Protein AF-A0A1D7XUR6-F1 (afdb_monomer_lite)

Secondary structure (DSSP, 8-state):
-------HHHHHHHHHT--GGGEEE---TTS-SSS-EEEEEEEETTTTEEEEEEEE--TTS------EE---SS--S-S---

Sequence (82 aa):
MIDYDINANAIEDAILKLTPKNYYRGVDPSGGADFNVCAFRVFVGADRIEIYLKYGLEIRGLQVLVFSNHIPDYTMDQPFKN

Foldseek 3Di:
DPDDPFDPVQVVVFVVPDDPVQWDAAFDPVPPDPFGKTWGWFFTDPVRDTWIFIATADPPDGDGDGDTDDPPPDDPPDPDDD

pLDDT: mean 70.11, std 15.97, range [30.91, 90.25]

Structure (mmCIF, N/CA/C/O backbone):
data_AF-A0A1D7XUR6-F1
#
_entry.id   AF-A0A1D7XUR6-F1
#
loop_
_atom_site.group_PDB
_atom_site.id
_atom_site.type_symbol
_atom_site.label_atom_id
_atom_site.label_alt_id
_atom_site.label_comp_id
_atom_site.label_asym_id
_atom_site.label_entity_id
_atom_site.label_seq_id
_atom_site.pdbx_PDB_ins_code
_atom_site.Cartn_x
_atom_site.Cartn_y
_atom_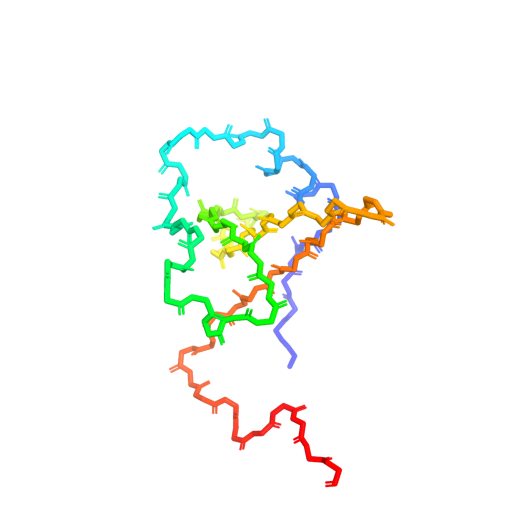site.Cartn_z
_atom_site.occupancy
_atom_site.B_iso_or_equiv
_atom_site.auth_seq_id
_atom_site.auth_comp_id
_atom_site.auth_asym_id
_atom_site.auth_atom_id
_atom_site.pdbx_PDB_model_num
ATOM 1 N N . MET A 1 1 ? -2.305 -17.418 15.652 1.00 46.38 1 MET A N 1
ATOM 2 C CA . MET A 1 1 ? -3.074 -16.886 14.512 1.00 46.38 1 MET A CA 1
ATOM 3 C C . MET A 1 1 ? -3.843 -15.706 15.056 1.00 46.38 1 MET A C 1
ATOM 5 O O . MET A 1 1 ? -4.588 -15.913 16.005 1.00 46.38 1 MET A O 1
ATOM 9 N N . ILE A 1 2 ? -3.545 -14.489 14.606 1.00 52.56 2 ILE A N 1
ATOM 10 C CA . ILE A 1 2 ? -4.317 -13.329 15.049 1.00 52.56 2 ILE A CA 1
ATOM 11 C C . ILE A 1 2 ? -5.516 -13.250 14.112 1.00 52.56 2 ILE A C 1
ATOM 13 O O . ILE A 1 2 ? -5.338 -13.090 12.906 1.00 52.56 2 ILE A O 1
ATOM 17 N N . ASP A 1 3 ? -6.695 -13.513 14.664 1.00 58.03 3 ASP A N 1
ATOM 18 C CA . ASP A 1 3 ? -7.956 -13.550 13.934 1.00 58.03 3 ASP A CA 1
ATOM 19 C C . ASP A 1 3 ? -8.494 -12.120 13.902 1.00 58.03 3 ASP A C 1
ATOM 21 O O . ASP A 1 3 ? -9.021 -11.613 14.891 1.00 58.03 3 ASP A O 1
ATOM 25 N N . TYR A 1 4 ? -8.217 -11.426 12.807 1.00 66.19 4 TYR A N 1
ATOM 26 C CA . TYR A 1 4 ? -8.667 -10.062 12.586 1.00 66.19 4 TYR A CA 1
ATOM 27 C C . TYR A 1 4 ? -9.881 -10.083 11.663 1.00 66.19 4 TYR A C 1
ATOM 29 O O . TYR A 1 4 ? -9.852 -10.772 10.641 1.00 66.19 4 TYR A O 1
ATOM 37 N N . ASP A 1 5 ? -10.917 -9.301 11.975 1.00 72.44 5 ASP A N 1
ATOM 38 C CA . ASP A 1 5 ? -12.116 -9.199 11.134 1.00 72.44 5 ASP A CA 1
ATOM 39 C C . ASP A 1 5 ? -11.855 -8.279 9.925 1.00 72.44 5 ASP A C 1
ATOM 41 O O . ASP A 1 5 ? -12.305 -7.132 9.838 1.00 72.44 5 ASP A O 1
ATOM 45 N N . ILE A 1 6 ? -11.029 -8.771 8.998 1.00 74.06 6 ILE A N 1
ATOM 46 C CA . ILE A 1 6 ? -10.704 -8.121 7.728 1.00 74.06 6 ILE A CA 1
ATOM 47 C C . ILE A 1 6 ? -11.121 -9.041 6.590 1.00 74.06 6 ILE A C 1
ATOM 49 O O . ILE A 1 6 ? -10.732 -10.203 6.517 1.00 74.06 6 ILE A O 1
ATOM 53 N N . ASN A 1 7 ? -11.855 -8.477 5.638 1.00 79.50 7 ASN A N 1
ATOM 54 C CA . ASN A 1 7 ? -12.222 -9.138 4.393 1.00 79.50 7 ASN A CA 1
ATOM 55 C C . ASN A 1 7 ? -11.725 -8.338 3.178 1.00 79.50 7 ASN A C 1
ATOM 57 O O . ASN A 1 7 ? -11.219 -7.221 3.309 1.00 79.50 7 ASN A O 1
ATOM 61 N N . ALA A 1 8 ? -11.887 -8.914 1.985 1.00 81.19 8 ALA A N 1
ATOM 62 C CA . ALA A 1 8 ? -11.461 -8.294 0.731 1.00 81.19 8 ALA A CA 1
ATOM 63 C C . ALA A 1 8 ? -12.078 -6.900 0.516 1.00 81.19 8 ALA A C 1
ATOM 65 O O . ALA A 1 8 ? -11.358 -5.970 0.157 1.00 81.19 8 ALA A O 1
ATOM 66 N N . ASN A 1 9 ? -13.364 -6.721 0.841 1.00 85.25 9 ASN A N 1
ATOM 67 C CA . ASN A 1 9 ? -14.051 -5.437 0.678 1.00 85.25 9 ASN A CA 1
ATOM 68 C C . ASN A 1 9 ? -13.385 -4.331 1.506 1.00 85.25 9 ASN A C 1
ATOM 70 O O . ASN A 1 9 ? -13.247 -3.211 1.032 1.00 85.25 9 ASN A O 1
ATOM 74 N N . ALA A 1 10 ? -12.927 -4.6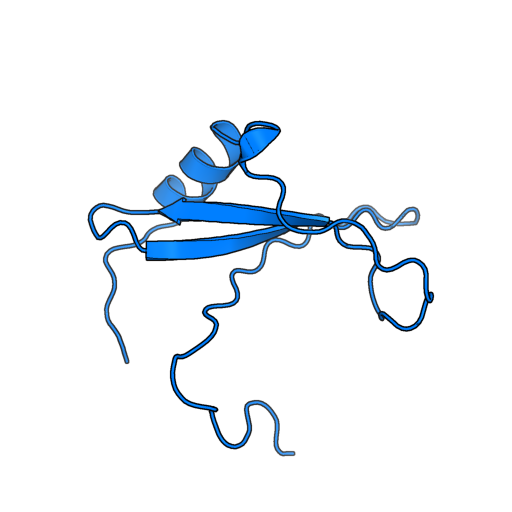34 2.726 1.00 83.62 10 ALA A N 1
ATOM 75 C CA . ALA A 1 10 ? -12.229 -3.658 3.564 1.00 83.62 10 ALA A CA 1
ATOM 76 C C . ALA A 1 10 ? -10.895 -3.197 2.947 1.00 83.62 10 ALA A C 1
ATOM 78 O O . ALA A 1 10 ? -10.509 -2.036 3.104 1.00 83.62 10 ALA A O 1
ATOM 79 N N . ILE A 1 11 ? -10.199 -4.092 2.238 1.00 82.50 11 ILE A N 1
ATOM 80 C CA . ILE A 1 11 ? -8.961 -3.771 1.519 1.00 82.50 11 ILE A CA 1
ATOM 81 C C . ILE A 1 11 ? -9.267 -2.932 0.277 1.00 82.50 11 ILE A C 1
ATOM 83 O O . ILE A 1 11 ? -8.642 -1.892 0.082 1.00 82.50 11 ILE A O 1
ATOM 87 N N . GLU A 1 12 ? -10.248 -3.340 -0.530 1.00 84.81 12 GLU A N 1
ATOM 88 C CA . GLU A 1 12 ? -10.693 -2.597 -1.716 1.00 84.81 12 GLU A CA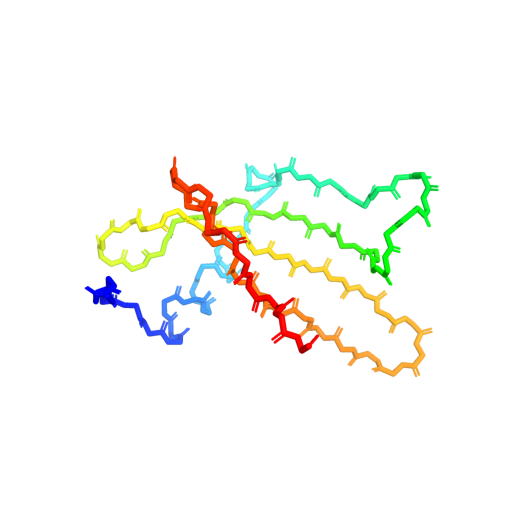 1
ATOM 89 C C . GLU A 1 12 ? -11.132 -1.173 -1.355 1.00 84.81 12 GLU A C 1
ATOM 91 O O . GLU A 1 12 ? -10.684 -0.201 -1.967 1.00 84.81 12 GLU A O 1
ATOM 96 N N . ASP A 1 13 ? -11.913 -1.023 -0.286 1.00 87.25 13 ASP A N 1
ATOM 97 C CA . ASP A 1 13 ? -12.324 0.276 0.239 1.00 87.25 13 ASP A CA 1
ATOM 98 C C . ASP A 1 13 ? -11.130 1.155 0.630 1.00 87.25 13 ASP A C 1
ATOM 100 O O . ASP A 1 13 ? -11.142 2.367 0.399 1.00 87.25 13 ASP A O 1
ATOM 104 N N . ALA A 1 14 ? -10.099 0.569 1.242 1.00 86.50 14 ALA A N 1
ATOM 105 C CA . ALA A 1 14 ? -8.902 1.301 1.641 1.00 86.50 14 ALA A CA 1
ATOM 106 C C . ALA A 1 14 ? -8.079 1.754 0.432 1.00 86.50 14 ALA A C 1
ATOM 108 O O . ALA A 1 14 ? -7.555 2.868 0.446 1.00 86.50 14 ALA A O 1
ATOM 109 N N . ILE A 1 15 ? -8.017 0.931 -0.621 1.00 85.69 15 ILE A N 1
ATOM 110 C CA . ILE A 1 15 ? -7.401 1.274 -1.909 1.00 85.69 15 ILE A CA 1
ATOM 111 C C . ILE A 1 15 ? -8.130 2.468 -2.537 1.00 85.69 15 ILE A C 1
ATOM 113 O O . ILE A 1 15 ? -7.491 3.456 -2.899 1.00 85.69 15 ILE A O 1
ATOM 117 N N . LEU A 1 16 ? -9.463 2.413 -2.614 1.00 88.62 16 LEU A N 1
ATOM 118 C CA . LEU A 1 16 ? -10.286 3.467 -3.219 1.00 88.62 16 LEU A CA 1
ATOM 119 C C . LEU A 1 16 ? -10.204 4.804 -2.468 1.00 88.62 16 LEU A C 1
ATOM 121 O O . LEU A 1 16 ? -10.356 5.864 -3.071 1.00 88.62 16 LEU A O 1
ATOM 125 N N . LYS A 1 17 ? -9.956 4.765 -1.155 1.00 90.25 17 LYS A N 1
ATOM 126 C CA . LYS A 1 17 ? -9.853 5.950 -0.287 1.00 90.25 17 LYS A CA 1
ATOM 127 C C . LYS A 1 17 ? -8.429 6.505 -0.174 1.00 90.25 17 LYS A C 1
ATOM 129 O O . LYS A 1 17 ? -8.213 7.438 0.602 1.00 90.25 17 LYS A O 1
ATOM 134 N N . LEU A 1 18 ? -7.455 5.957 -0.905 1.00 87.38 18 LEU A N 1
ATOM 135 C CA . LEU A 1 18 ? -6.081 6.445 -0.857 1.00 87.38 18 LEU A CA 1
ATOM 136 C C . LEU A 1 18 ? -5.984 7.915 -1.261 1.00 87.38 18 LEU A C 1
ATOM 138 O O . LEU A 1 18 ? -6.538 8.369 -2.259 1.00 87.38 18 LEU A O 1
ATOM 142 N N . THR A 1 19 ? -5.197 8.653 -0.488 1.00 87.94 19 THR A N 1
ATOM 143 C CA . THR A 1 19 ? -4.846 10.042 -0.771 1.00 87.94 19 THR A CA 1
ATOM 144 C C . THR A 1 19 ? -3.327 10.209 -0.751 1.00 87.94 19 THR A C 1
ATOM 146 O O . THR A 1 19 ? -2.622 9.374 -0.176 1.00 87.94 19 THR A O 1
ATOM 149 N N . PRO A 1 20 ? -2.785 11.322 -1.277 1.00 87.81 20 PRO A N 1
ATOM 150 C CA . PRO A 1 20 ? -1.355 11.610 -1.169 1.00 87.81 20 PRO A CA 1
ATOM 151 C C . PRO A 1 20 ? -0.823 11.614 0.273 1.00 87.81 20 PRO A C 1
ATOM 153 O O . PRO A 1 20 ? 0.351 11.342 0.487 1.00 87.81 20 PRO A O 1
ATOM 156 N N . LYS A 1 21 ? -1.673 11.859 1.283 1.00 88.81 21 LYS A N 1
ATOM 157 C CA . LYS A 1 21 ? -1.278 11.808 2.704 1.00 88.81 21 LYS A CA 1
ATOM 158 C C . LYS A 1 21 ? -0.940 10.399 3.190 1.00 88.81 21 LYS A C 1
ATOM 160 O O . LYS A 1 21 ? -0.268 10.255 4.203 1.00 88.81 21 LYS A O 1
ATOM 165 N N . ASN A 1 22 ? -1.424 9.371 2.496 1.00 88.56 22 ASN A N 1
ATOM 166 C CA . ASN A 1 22 ? -1.118 7.980 2.808 1.00 88.56 22 ASN A CA 1
ATOM 167 C C . ASN A 1 22 ? 0.254 7.561 2.278 1.00 88.56 22 ASN A C 1
ATOM 169 O O . ASN A 1 22 ? 0.723 6.486 2.635 1.00 88.56 22 ASN A O 1
ATOM 173 N N . TYR A 1 23 ? 0.892 8.370 1.428 1.00 85.62 23 TYR A N 1
ATOM 174 C CA . TYR A 1 23 ? 2.202 8.058 0.876 1.00 85.62 23 TYR A CA 1
ATOM 175 C C . TYR A 1 23 ? 3.236 7.902 1.994 1.00 85.62 23 TYR A C 1
ATOM 177 O O . TYR A 1 23 ? 3.464 8.819 2.781 1.00 85.62 23 TYR A O 1
ATOM 185 N N . TYR A 1 24 ? 3.855 6.726 2.053 1.00 86.19 24 TYR A N 1
ATOM 186 C CA . TYR A 1 24 ? 4.858 6.395 3.058 1.00 86.19 24 TYR A CA 1
ATOM 187 C C . TYR A 1 24 ? 6.259 6.345 2.452 1.00 86.19 24 TYR A C 1
ATOM 189 O O . TYR A 1 24 ? 7.185 6.966 2.971 1.00 86.19 24 TYR A O 1
ATOM 197 N N . ARG A 1 25 ? 6.421 5.619 1.340 1.00 83.62 25 ARG A N 1
ATOM 198 C CA . ARG A 1 25 ? 7.723 5.432 0.691 1.00 83.62 25 ARG A CA 1
ATOM 199 C C . ARG A 1 25 ? 7.582 5.342 -0.820 1.00 83.62 25 ARG A C 1
ATOM 201 O O . ARG A 1 25 ? 6.671 4.685 -1.317 1.00 83.62 25 ARG A O 1
ATOM 208 N N . GLY A 1 26 ? 8.517 5.959 -1.531 1.00 80.88 26 GLY A N 1
ATOM 209 C CA . GLY A 1 26 ? 8.648 5.824 -2.979 1.00 80.88 26 GLY A CA 1
ATOM 210 C C . GLY A 1 26 ? 9.432 4.587 -3.390 1.00 80.88 26 GLY A C 1
ATOM 211 O O . GLY A 1 26 ? 9.851 3.781 -2.552 1.00 80.88 26 GLY A O 1
ATOM 212 N N . VAL A 1 27 ? 9.654 4.486 -4.698 1.00 80.88 27 VAL A N 1
ATOM 213 C CA . VAL A 1 27 ? 10.570 3.510 -5.291 1.00 80.88 27 VAL A CA 1
ATOM 214 C C . VAL A 1 27 ? 11.981 3.751 -4.759 1.00 80.88 27 VAL A C 1
ATOM 216 O O . VAL A 1 27 ? 12.430 4.894 -4.671 1.00 80.88 27 VAL A O 1
ATOM 219 N N . ASP A 1 28 ? 12.664 2.671 -4.386 1.00 75.00 28 ASP A N 1
ATOM 220 C CA . ASP A 1 28 ? 14.052 2.726 -3.938 1.00 75.00 28 ASP A CA 1
ATOM 221 C C . ASP A 1 28 ? 14.966 3.127 -5.112 1.00 75.00 28 ASP A C 1
ATOM 223 O O . ASP A 1 28 ? 15.041 2.393 -6.100 1.00 75.00 28 ASP A O 1
ATOM 227 N N . PRO A 1 29 ? 15.669 4.272 -5.034 1.00 73.56 29 PRO A N 1
ATOM 228 C CA . PRO A 1 29 ? 16.511 4.745 -6.127 1.00 73.56 29 PRO A CA 1
ATOM 229 C C . PRO A 1 29 ? 17.816 3.952 -6.275 1.00 73.56 29 PRO A C 1
ATOM 231 O O . PRO A 1 29 ? 18.513 4.131 -7.270 1.00 73.56 29 PRO A O 1
ATOM 234 N N . SER A 1 30 ? 18.176 3.099 -5.309 1.00 80.19 30 SER A N 1
ATOM 235 C CA . SER A 1 30 ? 19.412 2.310 -5.356 1.00 80.19 30 SER A CA 1
ATOM 236 C C . SER A 1 30 ? 19.367 1.164 -6.373 1.00 80.19 30 SER A C 1
ATOM 238 O O . SER A 1 30 ? 20.411 0.605 -6.701 1.00 80.19 30 SER A O 1
ATOM 240 N N . GLY A 1 31 ? 18.175 0.800 -6.866 1.00 68.25 31 GLY A N 1
ATOM 241 C CA . GLY A 1 31 ? 17.987 -0.313 -7.803 1.00 68.25 31 GLY A CA 1
ATOM 242 C C . GLY A 1 31 ? 18.261 -1.696 -7.201 1.00 68.25 31 GLY A C 1
ATOM 243 O O . GLY A 1 31 ? 18.276 -2.678 -7.933 1.00 68.25 31 GLY A O 1
ATOM 244 N N . GLY A 1 32 ? 18.473 -1.787 -5.883 1.00 71.06 32 GLY A N 1
ATOM 245 C CA . GLY A 1 32 ? 18.727 -3.046 -5.178 1.00 71.06 32 GLY A CA 1
ATOM 246 C C . GLY A 1 32 ? 17.471 -3.854 -4.843 1.00 71.06 32 GLY A C 1
ATOM 247 O O . GLY A 1 32 ? 17.577 -4.886 -4.187 1.00 71.06 32 GLY A O 1
ATOM 248 N N . ALA A 1 33 ? 16.288 -3.382 -5.237 1.00 71.19 33 ALA A N 1
ATOM 249 C CA . ALA A 1 33 ? 15.027 -4.069 -4.997 1.00 71.19 33 ALA A CA 1
ATOM 250 C C . ALA A 1 33 ? 14.628 -4.916 -6.210 1.00 71.19 33 ALA A C 1
ATOM 252 O O . ALA A 1 33 ? 14.682 -4.438 -7.341 1.00 71.19 33 ALA A O 1
ATOM 253 N N . ASP A 1 34 ? 14.114 -6.120 -5.953 1.00 68.56 34 ASP A N 1
ATOM 254 C CA . ASP A 1 34 ? 13.554 -6.992 -6.995 1.00 68.56 34 ASP A CA 1
ATOM 255 C C . ASP A 1 34 ? 12.361 -6.339 -7.724 1.00 68.56 34 ASP A C 1
ATOM 257 O O . ASP A 1 34 ? 12.069 -6.669 -8.871 1.00 68.56 34 ASP A O 1
ATOM 261 N N . PHE A 1 35 ? 11.683 -5.379 -7.072 1.00 70.81 35 PHE A N 1
ATOM 262 C CA . PHE A 1 35 ? 10.530 -4.662 -7.617 1.00 70.81 35 PHE A CA 1
ATOM 263 C C . PHE A 1 35 ? 10.564 -3.161 -7.309 1.00 70.81 35 PHE A C 1
ATOM 265 O O . PHE A 1 35 ? 10.809 -2.735 -6.176 1.00 70.81 35 PHE A O 1
ATOM 272 N N . ASN A 1 36 ? 10.178 -2.357 -8.301 1.00 75.25 36 ASN A N 1
ATOM 273 C CA . ASN A 1 36 ? 9.953 -0.922 -8.141 1.00 75.25 36 ASN A CA 1
ATOM 274 C C . ASN A 1 36 ? 8.559 -0.665 -7.562 1.00 75.25 36 ASN A C 1
ATOM 276 O O . ASN A 1 36 ? 7.589 -0.546 -8.310 1.00 75.25 36 ASN A O 1
ATOM 280 N N . VAL A 1 37 ? 8.462 -0.588 -6.231 1.00 77.88 37 VAL A N 1
ATOM 281 C CA . VAL A 1 37 ? 7.188 -0.379 -5.526 1.00 77.88 37 VAL A CA 1
ATOM 282 C C . VAL A 1 37 ? 7.147 0.924 -4.729 1.00 77.88 37 VAL A C 1
ATOM 284 O O . VAL A 1 37 ? 8.096 1.268 -4.024 1.00 77.88 37 VAL A O 1
ATOM 287 N N . CYS A 1 38 ? 6.005 1.604 -4.776 1.00 81.06 38 CYS A N 1
ATOM 288 C CA . CYS A 1 38 ? 5.614 2.636 -3.816 1.00 81.06 38 CYS A CA 1
ATOM 289 C C . CYS A 1 38 ? 4.802 1.998 -2.684 1.00 81.06 38 CYS A C 1
ATOM 291 O O . CYS A 1 38 ? 4.093 1.026 -2.922 1.00 81.06 38 CYS A O 1
ATOM 293 N N . ALA A 1 39 ? 4.861 2.547 -1.473 1.00 84.19 39 ALA A N 1
ATOM 294 C CA . ALA A 1 39 ? 4.109 2.068 -0.317 1.00 84.19 39 ALA A CA 1
ATOM 295 C C . ALA A 1 39 ? 3.225 3.170 0.277 1.00 84.19 39 ALA A C 1
ATOM 297 O O . ALA A 1 39 ? 3.660 4.314 0.438 1.00 84.19 39 ALA A O 1
ATOM 298 N N . PHE A 1 40 ? 2.008 2.792 0.658 1.00 86.69 40 PHE A N 1
ATOM 299 C CA . PHE A 1 40 ? 1.018 3.654 1.284 1.00 86.69 40 PHE A CA 1
ATOM 300 C C . PHE A 1 40 ? 0.573 3.061 2.616 1.00 86.69 40 PHE A C 1
ATOM 302 O O . PHE A 1 40 ? 0.226 1.884 2.691 1.00 86.69 40 PHE A O 1
ATOM 309 N N . ARG A 1 41 ? 0.566 3.884 3.661 1.00 87.69 41 ARG A N 1
ATOM 310 C CA . ARG A 1 41 ? 0.107 3.515 4.999 1.00 87.69 41 ARG A CA 1
ATOM 311 C C . ARG A 1 41 ? -1.397 3.751 5.115 1.00 87.69 41 ARG A C 1
ATOM 313 O O . ARG A 1 41 ? -1.869 4.876 4.909 1.00 87.69 41 ARG A O 1
ATOM 320 N N . VAL A 1 42 ? -2.142 2.710 5.477 1.00 87.50 42 VAL A N 1
ATOM 321 C CA . VAL A 1 42 ? -3.598 2.772 5.678 1.00 87.50 42 VAL A CA 1
ATOM 322 C C . VAL A 1 42 ? -4.028 1.962 6.897 1.00 87.50 42 VAL A C 1
ATOM 324 O O . VAL A 1 42 ? -3.279 1.130 7.401 1.00 87.50 42 VAL A O 1
ATOM 327 N N . PHE A 1 43 ? -5.254 2.219 7.352 1.00 86.62 43 PHE A N 1
ATOM 328 C CA . PHE A 1 43 ? -5.913 1.452 8.402 1.00 86.62 43 PHE A CA 1
ATOM 329 C C . PHE A 1 43 ? -7.148 0.767 7.826 1.00 86.62 43 PHE A C 1
ATOM 331 O O . PHE A 1 43 ? -7.934 1.427 7.142 1.00 86.62 43 PHE A O 1
ATOM 338 N N . VAL A 1 44 ? -7.314 -0.526 8.095 1.00 84.62 44 VAL A N 1
ATOM 339 C CA . VAL A 1 44 ? -8.379 -1.351 7.504 1.00 84.62 44 VAL A CA 1
ATOM 340 C C . VAL A 1 44 ? -9.217 -2.063 8.560 1.00 84.62 44 VAL A C 1
ATOM 342 O O . VAL A 1 44 ? -8.743 -2.336 9.663 1.00 84.62 44 VAL A O 1
ATOM 345 N N . GLY A 1 45 ? -10.463 -2.372 8.197 1.00 78.62 45 GLY A N 1
ATOM 346 C CA . GLY A 1 45 ? -11.406 -3.087 9.059 1.00 78.62 45 GLY A CA 1
ATOM 347 C C . GLY A 1 45 ? -11.908 -2.272 10.256 1.00 78.62 45 GLY A C 1
ATOM 348 O O . GLY A 1 45 ? -11.506 -1.124 10.476 1.00 78.62 45 GLY A O 1
ATOM 349 N N . ALA A 1 46 ? -12.809 -2.878 11.032 1.00 80.00 46 ALA A N 1
ATOM 350 C CA . ALA A 1 46 ? -13.344 -2.283 12.260 1.00 80.00 46 ALA A CA 1
ATOM 351 C C . ALA A 1 46 ? -12.253 -2.109 13.331 1.00 80.00 46 ALA A C 1
ATOM 353 O O . ALA A 1 46 ? -12.226 -1.098 14.034 1.00 80.00 46 ALA A O 1
ATOM 354 N N . ASP A 1 47 ? -11.300 -3.040 13.364 1.00 79.75 47 ASP A N 1
ATOM 355 C CA . ASP A 1 47 ? -10.179 -3.055 14.307 1.00 79.75 47 ASP A CA 1
ATOM 356 C C . ASP A 1 47 ? -9.084 -2.030 13.975 1.00 79.75 47 ASP A C 1
ATOM 358 O O . ASP A 1 47 ? -8.108 -1.900 14.712 1.00 79.75 47 ASP A O 1
ATOM 362 N N . ARG A 1 48 ? -9.241 -1.269 12.877 1.00 82.25 48 ARG A N 1
ATOM 363 C CA . ARG A 1 48 ? -8.297 -0.238 12.41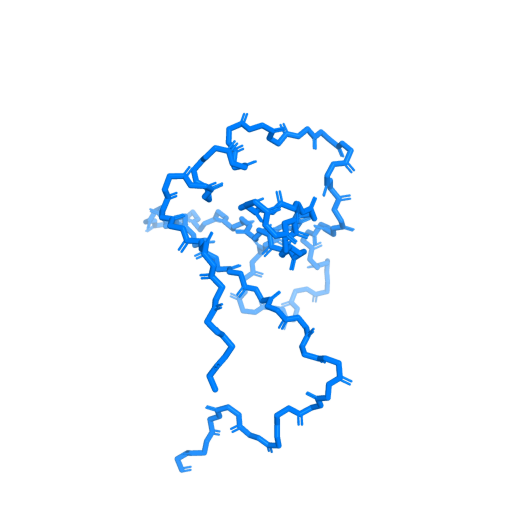5 1.00 82.25 48 ARG A CA 1
ATOM 364 C C . ARG A 1 48 ? -6.864 -0.759 12.357 1.00 82.25 48 ARG A C 1
ATOM 366 O O . ARG A 1 48 ? -5.949 -0.167 12.926 1.00 82.25 48 ARG A O 1
ATOM 373 N N . ILE A 1 49 ? -6.673 -1.852 11.641 1.00 81.31 49 ILE A N 1
ATOM 374 C CA . ILE A 1 49 ? -5.373 -2.510 11.543 1.00 81.31 49 ILE A CA 1
ATOM 375 C C . ILE A 1 49 ? -4.487 -1.732 10.599 1.00 81.31 49 ILE A C 1
ATOM 377 O O . ILE A 1 49 ? -4.887 -1.428 9.475 1.00 81.31 49 ILE A O 1
ATOM 381 N N . GLU A 1 50 ? -3.284 -1.413 11.057 1.00 81.50 50 GLU A N 1
ATOM 382 C CA . GLU A 1 50 ? -2.298 -0.738 10.232 1.00 81.50 50 GLU A CA 1
ATOM 383 C C . GLU A 1 50 ? -1.696 -1.705 9.213 1.00 81.50 50 GLU A C 1
ATOM 385 O O . GLU A 1 50 ? -1.126 -2.736 9.570 1.00 81.50 50 GLU A O 1
ATOM 390 N N . ILE A 1 51 ? -1.781 -1.342 7.934 1.00 79.25 51 ILE A N 1
ATOM 391 C CA . ILE A 1 51 ? -1.143 -2.080 6.848 1.00 79.25 51 ILE A CA 1
ATOM 392 C C . ILE A 1 51 ? -0.413 -1.131 5.896 1.00 79.25 51 ILE A C 1
ATOM 394 O O . ILE A 1 51 ? -0.739 0.054 5.770 1.00 79.25 51 ILE A O 1
ATOM 398 N N . TYR A 1 52 ? 0.547 -1.694 5.164 1.00 82.56 52 TYR A N 1
ATOM 399 C CA . TYR A 1 52 ? 1.210 -1.025 4.050 1.00 82.56 52 TYR A CA 1
ATOM 400 C C . TYR A 1 52 ? 0.752 -1.639 2.731 1.00 82.56 52 TYR A C 1
ATOM 402 O O . TYR A 1 52 ? 1.078 -2.789 2.446 1.00 82.56 52 TYR A O 1
ATOM 410 N N . LEU A 1 53 ? 0.035 -0.859 1.923 1.00 82.00 53 LEU A N 1
ATOM 411 C CA . LEU A 1 53 ? -0.316 -1.214 0.551 1.00 82.00 53 LEU A CA 1
ATOM 412 C C . LEU A 1 53 ? 0.846 -0.837 -0.362 1.00 82.00 53 LEU A C 1
ATOM 414 O O . LEU A 1 53 ? 1.206 0.340 -0.445 1.00 82.00 53 LEU A O 1
ATOM 418 N N . LYS A 1 54 ? 1.445 -1.819 -1.035 1.00 79.69 54 LYS A N 1
ATOM 419 C CA . LYS A 1 54 ? 2.519 -1.573 -2.003 1.00 79.69 54 LYS A CA 1
ATOM 420 C C . LYS A 1 54 ? 1.976 -1.658 -3.429 1.00 79.69 54 LYS A C 1
ATOM 422 O O . LYS A 1 54 ? 1.155 -2.518 -3.704 1.00 79.69 54 LYS A O 1
ATOM 427 N N . TYR A 1 55 ? 2.429 -0.768 -4.309 1.00 75.56 55 TYR A N 1
ATOM 428 C CA . TYR A 1 55 ? 2.080 -0.744 -5.731 1.00 75.56 55 TYR A CA 1
ATOM 429 C C . TYR A 1 55 ? 3.351 -0.710 -6.562 1.00 75.56 55 TYR A C 1
ATOM 431 O O . TYR A 1 55 ? 4.140 0.225 -6.430 1.00 75.56 55 TYR A O 1
ATOM 439 N N . GLY A 1 56 ? 3.529 -1.707 -7.423 1.00 68.69 56 GLY A N 1
ATOM 440 C CA . GLY A 1 56 ? 4.562 -1.720 -8.455 1.00 68.69 56 GLY A CA 1
ATOM 441 C C . GLY A 1 56 ? 3.935 -1.777 -9.838 1.00 68.69 56 GLY A C 1
ATOM 442 O O . GLY A 1 56 ? 2.867 -2.361 -10.009 1.00 68.69 56 GLY A O 1
ATOM 443 N N . LEU A 1 57 ? 4.595 -1.155 -10.812 1.00 62.00 57 LEU A N 1
ATOM 444 C CA . LEU A 1 57 ? 4.213 -1.220 -12.219 1.00 62.00 57 LEU A CA 1
ATOM 445 C C . LEU A 1 57 ? 5.320 -1.940 -12.985 1.00 62.00 57 LEU A C 1
ATOM 447 O O . LEU A 1 57 ? 6.396 -1.378 -13.186 1.00 62.00 57 LEU A O 1
ATOM 451 N N . GLU A 1 58 ? 5.065 -3.168 -13.429 1.00 59.44 58 GLU A N 1
ATOM 452 C CA . GLU A 1 58 ? 5.999 -3.883 -14.298 1.00 59.44 58 GLU A CA 1
ATOM 453 C C . GLU A 1 58 ? 5.600 -3.696 -15.771 1.00 59.44 58 GLU A C 1
ATOM 455 O O . GLU A 1 58 ? 4.574 -4.195 -16.245 1.00 59.44 58 GLU A O 1
ATOM 460 N N . ILE A 1 59 ? 6.401 -2.933 -16.521 1.00 52.50 59 ILE A N 1
ATOM 461 C CA . ILE A 1 59 ? 6.145 -2.664 -17.941 1.00 52.50 59 ILE A CA 1
ATOM 462 C C . ILE A 1 59 ? 6.750 -3.799 -18.774 1.00 52.50 59 ILE A C 1
ATOM 464 O O . ILE A 1 59 ? 7.873 -3.678 -19.256 1.00 52.50 59 ILE A O 1
ATOM 468 N N . ARG A 1 60 ? 6.002 -4.908 -18.888 1.00 54.41 60 ARG A N 1
ATOM 469 C CA . ARG A 1 60 ? 6.109 -6.000 -19.897 1.00 54.41 60 ARG A CA 1
ATOM 470 C C . ARG A 1 60 ? 5.048 -7.112 -19.710 1.00 54.41 60 ARG A C 1
ATOM 472 O O . ARG A 1 60 ? 5.211 -8.207 -20.233 1.00 54.41 60 ARG A O 1
ATOM 479 N N . GLY A 1 61 ? 3.952 -6.831 -18.996 1.00 48.62 61 GLY A N 1
ATOM 480 C CA . GLY A 1 61 ? 2.897 -7.809 -18.683 1.00 48.62 61 GLY A CA 1
ATOM 481 C C . GLY A 1 61 ? 2.156 -7.463 -17.389 1.00 48.62 61 GLY A C 1
ATOM 482 O O . GLY A 1 61 ? 2.102 -8.284 -16.487 1.00 48.62 61 GLY A O 1
ATOM 483 N N . LEU A 1 62 ? 1.660 -6.222 -17.309 1.00 46.12 62 LEU A N 1
ATOM 484 C CA . LEU A 1 62 ? 1.085 -5.520 -16.150 1.00 46.12 62 LEU A CA 1
ATOM 485 C C . LEU A 1 62 ? 0.534 -6.425 -15.020 1.00 46.12 62 LEU A C 1
ATOM 487 O O . LEU A 1 62 ? -0.565 -6.965 -15.128 1.00 46.12 62 LEU A O 1
ATOM 491 N N . GLN A 1 63 ? 1.260 -6.520 -13.905 1.00 52.59 63 GLN A N 1
ATOM 492 C CA . GLN A 1 63 ? 0.764 -7.100 -12.653 1.00 52.59 63 GLN A CA 1
ATOM 493 C C . GLN A 1 63 ? 0.689 -6.013 -11.579 1.00 52.59 63 GLN A C 1
ATOM 495 O O . GLN A 1 63 ? 1.674 -5.330 -11.309 1.00 52.59 63 GLN A O 1
ATOM 500 N N . VAL A 1 64 ? -0.487 -5.848 -10.965 1.00 53.25 64 VAL A N 1
ATOM 501 C CA . VAL A 1 64 ? -0.659 -5.034 -9.754 1.00 53.25 64 VAL A CA 1
ATOM 502 C C . VAL A 1 64 ? -0.503 -5.970 -8.561 1.00 53.25 64 VAL A C 1
ATOM 504 O O . VAL A 1 64 ? -1.387 -6.771 -8.269 1.00 53.25 64 VAL A O 1
ATOM 507 N N . LEU A 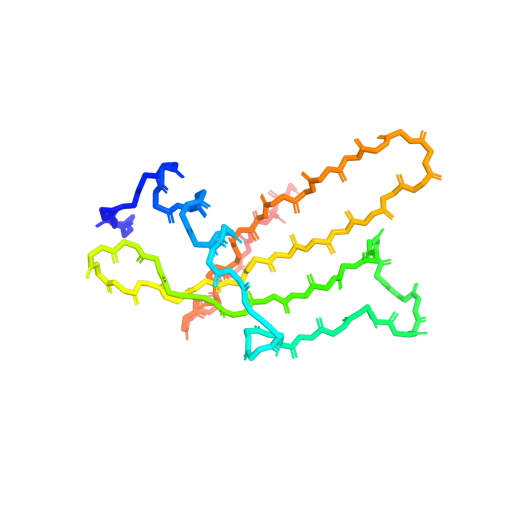1 65 ? 0.646 -5.897 -7.894 1.00 57.53 65 LEU A N 1
ATOM 508 C CA . LEU A 1 65 ? 0.938 -6.703 -6.711 1.00 57.53 65 LEU A CA 1
ATOM 509 C C . LEU A 1 65 ? 0.457 -5.961 -5.462 1.00 57.53 65 LEU A C 1
ATOM 511 O O . LEU A 1 65 ? 1.107 -5.011 -5.042 1.00 57.53 65 LEU A O 1
ATOM 515 N N . VAL A 1 66 ? -0.654 -6.401 -4.865 1.00 58.50 66 VAL A N 1
ATOM 516 C CA . VAL A 1 66 ? -1.128 -5.907 -3.562 1.00 58.50 66 VAL A CA 1
ATOM 517 C C . VAL A 1 66 ? -0.735 -6.914 -2.491 1.00 58.50 66 VAL A C 1
ATOM 519 O O . VAL A 1 66 ? -1.212 -8.045 -2.486 1.00 58.50 66 VAL A O 1
ATOM 522 N N . PHE A 1 67 ? 0.126 -6.509 -1.565 1.00 64.75 67 PHE A N 1
ATOM 523 C CA . PHE A 1 67 ? 0.467 -7.314 -0.397 1.00 64.75 67 PHE A CA 1
ATOM 524 C C . PHE A 1 67 ? 0.532 -6.423 0.837 1.00 64.75 67 PHE A C 1
ATOM 526 O O . PHE A 1 67 ? 1.159 -5.363 0.809 1.00 64.75 67 PHE A O 1
ATOM 533 N N . SER A 1 68 ? -0.124 -6.846 1.920 1.00 55.62 68 SER A N 1
ATOM 534 C CA . SER A 1 68 ? 0.007 -6.208 3.226 1.00 55.62 68 SER A CA 1
ATOM 535 C C . SER A 1 68 ? 1.157 -6.863 3.981 1.00 55.62 68 SER A C 1
ATOM 537 O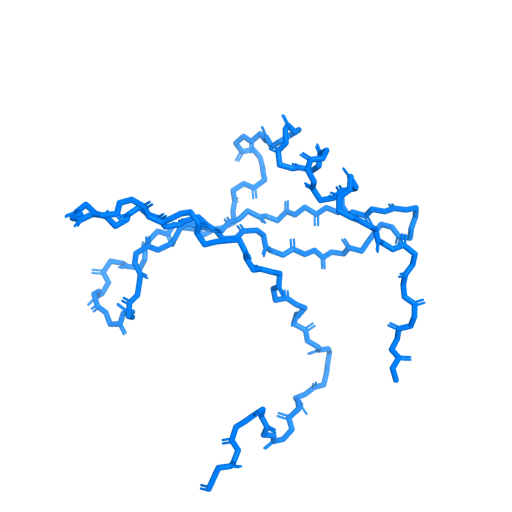 O . SER A 1 68 ? 1.071 -8.035 4.346 1.00 55.62 68 SER A O 1
ATOM 539 N N . ASN A 1 69 ? 2.211 -6.106 4.274 1.00 56.03 69 ASN A N 1
ATOM 540 C CA . ASN A 1 69 ? 3.121 -6.510 5.340 1.00 56.03 69 ASN A CA 1
ATOM 541 C C . ASN A 1 69 ? 2.577 -5.936 6.647 1.00 56.03 69 ASN A C 1
ATOM 543 O O . ASN A 1 69 ? 2.574 -4.717 6.820 1.00 56.03 69 ASN A O 1
ATOM 547 N N . HIS A 1 70 ? 2.165 -6.804 7.567 1.00 50.94 70 HIS A N 1
ATOM 548 C CA . HIS A 1 70 ? 2.266 -6.466 8.980 1.00 50.94 70 HIS A CA 1
ATOM 549 C C . HIS A 1 70 ? 3.770 -6.411 9.270 1.00 50.94 70 HIS A C 1
ATOM 551 O O . HIS A 1 70 ? 4.488 -7.348 8.920 1.00 50.94 70 HIS A O 1
ATOM 557 N N . ILE A 1 71 ? 4.281 -5.320 9.837 1.00 48.97 71 ILE A N 1
ATOM 558 C CA . ILE A 1 71 ? 5.560 -5.405 10.546 1.00 48.97 71 ILE A CA 1
ATOM 559 C C . ILE A 1 71 ? 5.168 -6.017 11.890 1.00 48.97 71 ILE A C 1
ATOM 561 O O . ILE A 1 71 ? 4.440 -5.366 12.635 1.00 48.97 71 ILE A O 1
ATOM 565 N N . PRO A 1 72 ? 5.467 -7.293 12.173 1.00 45.22 72 PRO A N 1
ATOM 566 C CA . PRO A 1 72 ? 5.204 -7.815 13.501 1.00 45.22 72 PRO A CA 1
ATOM 567 C C . PRO A 1 72 ? 6.102 -7.064 14.495 1.00 45.22 72 PRO A C 1
ATOM 569 O O . PRO A 1 72 ? 7.278 -6.840 14.211 1.00 45.22 72 PRO A O 1
ATOM 572 N N . ASP A 1 73 ? 5.563 -6.700 15.661 1.00 47.69 73 ASP A N 1
ATOM 573 C CA . ASP A 1 73 ? 6.339 -6.084 16.756 1.00 47.69 73 ASP A CA 1
ATOM 574 C C . ASP A 1 73 ? 7.475 -7.001 17.266 1.00 47.69 73 ASP A C 1
ATOM 576 O O . ASP A 1 73 ? 8.364 -6.565 17.995 1.00 47.69 73 ASP A O 1
ATOM 580 N N . TYR A 1 74 ? 7.476 -8.270 16.841 1.00 46.56 74 TYR A N 1
ATOM 581 C CA . TYR A 1 74 ? 8.507 -9.266 17.108 1.00 46.56 74 TYR A CA 1
ATOM 582 C C . TYR A 1 74 ? 8.920 -9.955 15.805 1.00 46.56 74 TYR A C 1
ATOM 584 O O . TYR A 1 74 ? 8.075 -10.349 15.000 1.00 46.56 74 TYR A O 1
ATOM 592 N N . THR A 1 75 ? 10.223 -10.127 15.588 1.00 46.50 75 THR A N 1
ATOM 593 C CA . THR A 1 75 ? 10.765 -10.830 14.421 1.00 46.50 75 THR A CA 1
ATOM 594 C C . THR A 1 75 ? 10.231 -12.261 14.362 1.00 46.50 75 THR A C 1
ATOM 596 O O . THR A 1 75 ? 10.431 -13.038 15.291 1.00 46.50 75 THR A O 1
ATOM 599 N N . MET A 1 76 ? 9.566 -12.639 13.263 1.00 46.97 76 MET A N 1
ATOM 600 C CA . MET A 1 76 ? 9.412 -14.060 12.951 1.00 46.97 76 MET A CA 1
ATOM 601 C C . MET A 1 76 ? 10.791 -14.587 12.564 1.00 46.97 76 MET A C 1
ATOM 603 O O . MET A 1 76 ? 11.351 -14.143 11.562 1.00 46.97 76 MET A O 1
ATOM 607 N N . ASP A 1 77 ? 11.327 -15.532 13.331 1.00 45.31 77 ASP A N 1
ATOM 608 C CA . ASP A 1 77 ? 12.704 -16.014 13.165 1.00 45.31 77 ASP A CA 1
ATOM 609 C C . ASP A 1 77 ? 13.008 -16.687 11.813 1.00 45.31 77 ASP A C 1
ATOM 611 O O . ASP A 1 77 ? 14.170 -16.968 11.539 1.00 45.31 77 ASP A O 1
ATOM 615 N N . GLN A 1 78 ? 12.024 -16.929 10.938 1.00 47.66 78 GLN A N 1
ATOM 616 C CA . GLN A 1 78 ? 12.224 -17.327 9.535 1.00 47.66 78 GLN A CA 1
ATOM 617 C C . GLN A 1 78 ? 10.875 -17.482 8.818 1.00 47.66 78 GLN A C 1
ATOM 619 O O . GLN A 1 78 ? 10.145 -18.421 9.130 1.00 47.66 78 GLN A O 1
ATOM 624 N N . PRO A 1 79 ? 10.532 -16.650 7.817 1.00 45.62 79 PRO A N 1
ATOM 625 C CA . PRO A 1 79 ? 9.371 -16.921 6.972 1.00 45.62 79 PRO A CA 1
ATOM 626 C C . PRO A 1 79 ? 9.657 -17.936 5.853 1.00 45.62 79 PRO A C 1
ATOM 628 O O . PRO A 1 79 ? 8.721 -18.528 5.331 1.00 45.62 79 PRO A O 1
ATOM 631 N N . PHE A 1 80 ? 10.925 -18.173 5.494 1.00 45.47 80 PHE A N 1
ATOM 632 C CA . PHE A 1 80 ? 11.296 -19.105 4.425 1.00 45.47 80 PHE A CA 1
ATOM 633 C C . PHE A 1 80 ? 12.581 -19.861 4.790 1.00 45.47 80 PHE A C 1
ATOM 635 O O . PHE A 1 80 ? 13.687 -19.372 4.572 1.00 45.47 80 PHE A O 1
ATOM 642 N N . LYS A 1 81 ? 12.432 -21.055 5.367 1.00 30.91 81 LYS A N 1
ATOM 643 C CA . LYS A 1 81 ? 13.464 -22.098 5.357 1.00 30.91 81 LYS A CA 1
ATOM 644 C C . LYS A 1 81 ? 12.982 -23.195 4.413 1.00 30.91 81 LYS A C 1
ATOM 646 O O . LYS A 1 81 ? 11.977 -23.833 4.713 1.00 30.91 81 LYS A O 1
ATOM 651 N N . ASN A 1 82 ? 13.703 -23.382 3.312 1.00 36.31 82 ASN A N 1
ATOM 652 C CA . ASN A 1 82 ? 13.868 -24.687 2.677 1.00 36.31 82 ASN A CA 1
ATOM 653 C C . ASN A 1 82 ? 15.269 -25.172 3.034 1.00 36.31 82 ASN A C 1
ATOM 655 O O . ASN A 1 82 ? 16.200 -24.342 2.907 1.00 36.31 82 ASN A O 1
#

Radius of gyration: 14.38 Å; chains: 1; bounding box: 34×36×37 Å